Protein AF-A0A7S3JLF9-F1 (afdb_monomer_lite)

pLDDT: mean 87.19, std 8.05, range [52.06, 96.19]

Organism: NCBI:txid151035

Secondary structure (DSSP, 8-state):
-HHHHHHHHHHHHHHHHHHHH---GGGHHHHHHHHHHHHHHHHHHT-HHHHHHHHHHHHHHHHHHT-HHHHHHHHHHHHHHHHHTT-HHHHHHHHHH-PPPSSS-HHHHHHHHHHHHHHHHHTT-HHHHHHHHHHHHHHS-SSS-HHHHHHHHHHHHHHHHHTTPPPPGGGG----

Structure (mmCIF, N/CA/C/O backbone):
data_AF-A0A7S3JLF9-F1
#
_entry.id   AF-A0A7S3JLF9-F1
#
loop_
_atom_site.group_PDB
_atom_site.id
_atom_site.type_symbol
_atom_site.label_atom_id
_atom_site.label_alt_id
_atom_site.label_comp_id
_atom_site.label_asym_id
_atom_site.label_entity_id
_atom_site.label_seq_id
_atom_site.pdbx_PDB_ins_code
_atom_site.Cartn_x
_atom_site.Cartn_y
_atom_site.Cartn_z
_atom_site.occupancy
_atom_site.B_iso_or_equiv
_atom_site.auth_seq_id
_atom_site.auth_comp_id
_atom_site.auth_asym_id
_atom_site.auth_atom_id
_atom_site.pdbx_PDB_model_num
ATOM 1 N N . MET A 1 1 ? 8.249 -27.223 -6.920 1.00 60.09 1 MET A N 1
ATOM 2 C CA . MET A 1 1 ? 7.779 -25.819 -6.798 1.00 60.09 1 MET A CA 1
ATOM 3 C C . MET A 1 1 ? 8.934 -24.808 -6.859 1.00 60.09 1 MET A C 1
ATOM 5 O O . MET A 1 1 ? 8.833 -23.873 -7.638 1.00 60.09 1 MET A O 1
ATOM 9 N N . LYS A 1 2 ? 10.059 -25.028 -6.151 1.00 64.56 2 LYS A N 1
ATOM 10 C CA . LYS A 1 2 ? 11.248 -24.143 -6.171 1.00 64.56 2 LYS A CA 1
ATOM 11 C C . LYS A 1 2 ? 11.841 -23.870 -7.572 1.00 64.56 2 LYS A C 1
ATOM 13 O O . LYS A 1 2 ? 12.122 -22.719 -7.876 1.00 64.56 2 LYS A O 1
ATOM 18 N N . ASN A 1 3 ? 11.921 -24.872 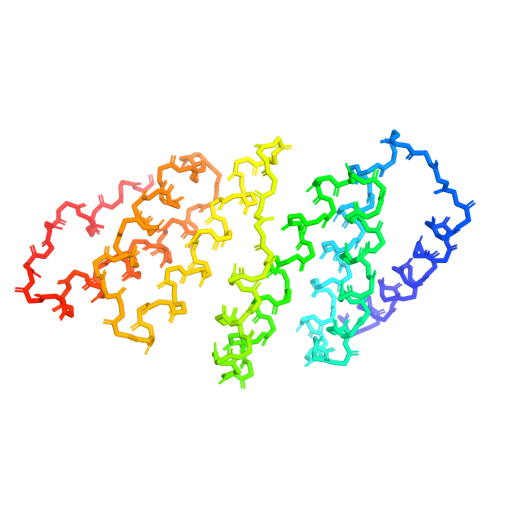-8.460 1.00 72.75 3 ASN A N 1
ATOM 19 C CA . ASN A 1 3 ? 12.428 -24.670 -9.834 1.00 72.75 3 ASN A CA 1
ATOM 20 C C . ASN A 1 3 ? 11.580 -23.702 -10.673 1.00 72.75 3 ASN A C 1
ATOM 22 O O . ASN A 1 3 ? 12.133 -22.901 -11.415 1.00 72.75 3 ASN A O 1
ATOM 26 N N . LYS A 1 4 ? 10.248 -23.719 -10.514 1.00 78.50 4 LYS A N 1
ATOM 27 C CA . LYS A 1 4 ? 9.355 -22.790 -11.229 1.00 78.50 4 LYS A CA 1
ATOM 28 C C . LYS A 1 4 ? 9.535 -21.346 -10.750 1.00 78.50 4 LYS A C 1
ATOM 30 O O . LYS A 1 4 ? 9.458 -20.430 -11.553 1.00 78.50 4 LYS A O 1
ATOM 35 N N . ILE A 1 5 ? 9.811 -21.151 -9.458 1.00 77.81 5 ILE A N 1
ATOM 36 C CA . ILE A 1 5 ? 10.070 -19.823 -8.880 1.00 77.81 5 ILE A CA 1
ATOM 37 C C . ILE A 1 5 ? 11.423 -19.283 -9.362 1.00 77.81 5 ILE A C 1
ATOM 39 O O . ILE A 1 5 ? 11.527 -18.102 -9.670 1.00 77.81 5 ILE A O 1
ATOM 43 N N . LYS A 1 6 ? 12.439 -20.147 -9.491 1.00 80.19 6 LYS A N 1
ATOM 44 C CA . LYS A 1 6 ? 13.744 -19.758 -10.040 1.00 80.19 6 LYS A CA 1
ATOM 45 C C . LYS A 1 6 ? 13.644 -19.316 -11.506 1.00 80.19 6 LYS A C 1
ATOM 47 O O . LYS A 1 6 ? 14.118 -18.238 -11.832 1.00 80.19 6 LYS A O 1
ATOM 52 N N . MET A 1 7 ? 12.944 -20.084 -12.344 1.00 79.31 7 MET A N 1
ATOM 53 C CA . MET A 1 7 ? 12.670 -19.695 -13.737 1.00 79.31 7 MET A CA 1
ATOM 54 C C . MET A 1 7 ? 11.876 -18.384 -13.827 1.00 79.31 7 MET A C 1
ATOM 56 O O . MET A 1 7 ? 12.154 -17.546 -14.676 1.00 79.31 7 MET A O 1
ATOM 60 N N . ALA A 1 8 ? 10.904 -18.180 -12.932 1.00 80.94 8 ALA A N 1
ATOM 61 C CA . ALA A 1 8 ? 10.140 -16.937 -12.886 1.00 80.94 8 ALA A CA 1
ATOM 62 C C . ALA A 1 8 ? 11.016 -15.731 -12.502 1.00 80.94 8 ALA A C 1
ATOM 64 O O . ALA A 1 8 ? 10.819 -14.646 -13.042 1.00 80.94 8 ALA A O 1
ATOM 65 N N . LYS A 1 9 ? 11.996 -15.922 -11.608 1.00 82.19 9 LYS A N 1
ATOM 66 C CA . LYS A 1 9 ? 12.983 -14.892 -11.265 1.00 82.19 9 LYS A CA 1
ATOM 67 C C . LYS A 1 9 ? 13.834 -14.519 -12.482 1.00 82.19 9 LYS A C 1
ATOM 69 O O . LYS A 1 9 ? 13.905 -13.349 -12.824 1.00 82.19 9 LYS A O 1
ATOM 74 N N . GLU A 1 10 ? 14.396 -15.513 -13.168 1.00 82.75 10 GLU A N 1
ATOM 75 C CA . GLU A 1 10 ? 15.206 -15.303 -14.379 1.00 82.75 10 GLU A CA 1
ATOM 76 C C . GLU A 1 10 ? 14.416 -14.564 -15.472 1.00 82.75 10 GLU A C 1
ATOM 78 O O . GLU A 1 10 ? 14.935 -13.647 -16.105 1.00 82.75 10 GLU A O 1
ATOM 83 N N . PHE A 1 11 ? 13.134 -14.902 -15.650 1.00 83.44 11 PHE A N 1
ATOM 84 C CA . PHE A 1 11 ? 12.254 -14.207 -16.590 1.00 83.44 11 PHE A CA 1
ATOM 85 C C . PHE A 1 11 ? 12.009 -12.745 -16.206 1.00 83.44 11 PHE A C 1
ATOM 87 O O . PHE A 1 11 ? 12.011 -11.877 -17.072 1.00 83.44 11 PHE A O 1
ATOM 94 N N . VAL A 1 12 ? 11.791 -12.461 -14.922 1.00 82.12 12 VAL A N 1
ATOM 95 C CA . VAL A 1 12 ? 11.576 -11.092 -14.444 1.00 82.12 12 VAL A CA 1
ATOM 96 C C . VAL A 1 12 ? 12.843 -10.248 -14.556 1.00 82.12 12 VAL A C 1
ATOM 98 O O . VAL A 1 12 ? 12.760 -9.089 -14.962 1.00 82.12 12 VAL A O 1
ATOM 101 N N . ASP A 1 13 ? 14.002 -10.823 -14.241 1.00 80.81 13 ASP A N 1
ATOM 102 C CA . ASP A 1 13 ? 15.292 -10.147 -14.376 1.00 80.81 13 ASP A CA 1
ATOM 103 C C . ASP A 1 13 ? 15.572 -9.809 -15.852 1.00 80.81 13 ASP A C 1
ATOM 105 O O . ASP A 1 13 ? 15.991 -8.695 -16.166 1.00 80.81 13 ASP A O 1
ATOM 109 N N . PHE A 1 14 ? 15.245 -10.728 -16.771 1.00 83.31 14 PHE A N 1
ATOM 110 C CA . PHE A 1 14 ? 15.282 -10.471 -18.213 1.00 83.31 14 PHE A CA 1
ATOM 111 C C . PHE A 1 14 ? 14.265 -9.410 -18.647 1.00 83.31 14 PHE A C 1
ATOM 113 O O . PHE A 1 14 ? 14.599 -8.491 -19.385 1.00 83.31 14 PHE A O 1
ATOM 120 N N . ALA A 1 15 ? 13.017 -9.501 -18.183 1.00 81.31 15 ALA A N 1
ATOM 121 C CA . ALA A 1 15 ? 11.991 -8.529 -18.533 1.00 81.31 15 ALA A CA 1
ATOM 122 C C . ALA A 1 15 ? 12.422 -7.119 -18.118 1.00 81.31 15 ALA A C 1
ATOM 124 O O . ALA A 1 15 ? 12.244 -6.183 -18.886 1.00 81.31 15 ALA A O 1
ATOM 125 N N . ARG A 1 16 ? 13.058 -6.972 -16.952 1.00 77.00 16 ARG A N 1
ATOM 126 C CA . ARG A 1 16 ? 13.577 -5.692 -16.476 1.00 77.00 16 ARG A CA 1
ATOM 127 C C . ARG A 1 16 ? 14.683 -5.120 -17.361 1.00 77.00 16 ARG A C 1
ATOM 129 O O . ARG A 1 16 ? 14.620 -3.937 -17.670 1.00 77.00 16 ARG A O 1
ATOM 136 N N . SER A 1 17 ? 15.655 -5.926 -17.791 1.00 79.75 17 SER A N 1
ATOM 137 C CA . SER A 1 17 ? 16.713 -5.414 -18.674 1.00 79.75 17 SER A CA 1
ATOM 138 C C . SER A 1 17 ? 16.157 -4.921 -20.012 1.00 79.75 17 SER A C 1
ATOM 140 O O . SER A 1 17 ? 16.695 -3.983 -20.591 1.00 79.75 17 SER A O 1
ATOM 142 N N . VAL A 1 18 ? 15.045 -5.497 -20.476 1.00 78.19 18 VAL A N 1
ATOM 143 C CA . VAL A 1 18 ? 14.318 -5.023 -21.660 1.00 78.19 18 VAL A CA 1
ATOM 144 C C . VAL A 1 18 ? 13.577 -3.706 -21.390 1.00 78.19 18 VAL A C 1
ATOM 146 O O . VAL A 1 18 ? 13.549 -2.848 -22.267 1.00 78.19 18 VAL A O 1
ATOM 149 N N . ILE A 1 19 ? 13.022 -3.504 -20.186 1.00 75.88 19 ILE A N 1
ATOM 150 C CA . ILE A 1 19 ? 12.395 -2.224 -19.789 1.00 75.88 19 ILE A CA 1
ATOM 151 C C . ILE A 1 19 ? 13.405 -1.078 -19.853 1.00 75.88 19 ILE A C 1
ATOM 153 O O . ILE A 1 19 ? 13.067 0.000 -20.327 1.00 75.88 19 ILE A O 1
ATOM 157 N N . ASP A 1 20 ? 14.636 -1.305 -19.395 1.00 70.06 20 ASP A N 1
ATOM 158 C CA . ASP A 1 20 ? 15.667 -0.260 -19.378 1.00 70.06 20 ASP A CA 1
ATOM 159 C C . ASP A 1 20 ? 16.084 0.176 -20.801 1.00 70.06 20 ASP A C 1
ATOM 161 O O . ASP A 1 20 ? 16.609 1.275 -20.985 1.00 70.06 20 ASP A O 1
ATOM 165 N N . LEU A 1 21 ? 15.822 -0.661 -21.813 1.00 74.50 21 LEU A N 1
ATOM 166 C CA . LEU A 1 21 ? 16.126 -0.390 -23.221 1.00 74.50 21 LEU A CA 1
ATOM 167 C C . LEU A 1 21 ? 14.991 0.335 -23.964 1.00 74.50 21 LEU A C 1
ATOM 169 O O . LEU A 1 21 ? 15.268 1.086 -24.897 1.00 74.50 21 LEU A O 1
ATOM 173 N N . GLU A 1 22 ? 13.732 0.139 -23.565 1.00 71.94 22 GLU A N 1
ATOM 174 C CA . GLU A 1 22 ? 12.549 0.651 -24.270 1.00 71.94 22 GLU A CA 1
ATOM 175 C C . GLU A 1 22 ? 11.767 1.664 -23.423 1.00 71.94 22 GLU A C 1
ATOM 177 O O . GLU A 1 22 ? 11.184 1.334 -22.393 1.00 71.94 22 GLU A O 1
ATOM 182 N N . ASN A 1 23 ? 11.690 2.913 -23.892 1.00 65.38 23 ASN A N 1
ATOM 183 C CA . ASN A 1 23 ? 11.073 4.030 -23.166 1.00 65.38 23 ASN A CA 1
ATOM 184 C C . ASN A 1 23 ? 9.805 4.551 -23.860 1.00 65.38 23 ASN A C 1
ATOM 186 O O . ASN A 1 23 ? 9.722 5.719 -24.241 1.00 65.38 23 ASN A O 1
ATOM 190 N N . SER A 1 24 ? 8.795 3.691 -24.014 1.00 73.06 24 SER A N 1
ATOM 191 C CA . SER A 1 24 ? 7.479 4.099 -24.524 1.00 73.06 24 SER A CA 1
ATOM 192 C C . SER A 1 24 ? 6.420 4.147 -23.420 1.00 73.06 24 SER A C 1
ATOM 194 O O . SER A 1 24 ? 6.211 3.160 -22.718 1.00 73.06 24 SER A O 1
ATOM 196 N N . ARG A 1 25 ? 5.657 5.251 -23.349 1.00 73.31 25 ARG A N 1
ATOM 197 C CA . ARG A 1 25 ? 4.501 5.419 -22.435 1.00 73.31 25 ARG A CA 1
ATOM 198 C C . ARG A 1 25 ? 3.397 4.379 -22.645 1.00 73.31 25 ARG A C 1
ATOM 200 O O . ARG A 1 25 ? 2.613 4.091 -21.748 1.00 73.31 25 ARG A O 1
ATOM 207 N N . THR A 1 26 ? 3.323 3.770 -23.830 1.00 78.50 26 THR A N 1
ATOM 208 C CA . THR A 1 26 ? 2.369 2.678 -24.089 1.00 78.50 26 THR A CA 1
ATOM 209 C C . THR A 1 26 ? 2.658 1.440 -23.236 1.00 78.50 26 THR A C 1
ATOM 211 O O . THR A 1 26 ? 1.781 0.592 -23.072 1.00 78.50 26 THR A O 1
ATOM 214 N N . LEU A 1 27 ? 3.875 1.328 -22.693 1.00 81.94 27 LEU A N 1
ATOM 215 C CA . LEU A 1 27 ? 4.328 0.194 -21.897 1.00 81.94 27 LEU A CA 1
ATOM 216 C C . LEU A 1 27 ? 4.197 0.407 -20.383 1.00 81.94 27 LEU A C 1
ATOM 218 O O . LEU A 1 27 ? 4.422 -0.542 -19.639 1.00 81.94 27 LEU A O 1
ATOM 222 N N . ASP A 1 28 ? 3.742 1.571 -19.910 1.00 81.69 28 ASP A N 1
ATOM 223 C CA . ASP A 1 28 ? 3.636 1.896 -18.475 1.00 81.69 28 ASP A CA 1
ATOM 224 C C . ASP A 1 28 ? 2.807 0.860 -17.688 1.00 81.69 28 ASP A C 1
ATOM 226 O O . ASP A 1 28 ? 3.197 0.378 -16.622 1.00 81.69 28 ASP A O 1
ATOM 230 N N . HIS A 1 29 ? 1.698 0.392 -18.267 1.00 85.19 29 HIS A N 1
ATOM 231 C CA . HIS A 1 29 ? 0.877 -0.666 -17.666 1.00 85.19 29 HIS A CA 1
ATOM 232 C C . HIS A 1 29 ? 1.592 -2.026 -17.619 1.00 85.19 29 HIS A C 1
ATOM 234 O O . HIS A 1 29 ? 1.391 -2.807 -16.682 1.00 85.19 29 HIS A O 1
ATOM 240 N N . PHE A 1 30 ? 2.423 -2.323 -18.621 1.00 86.38 30 PHE A N 1
ATOM 241 C CA . PHE A 1 30 ? 3.235 -3.537 -18.648 1.00 86.38 30 PHE A CA 1
ATOM 242 C C . PHE A 1 30 ? 4.363 -3.457 -17.621 1.00 86.38 30 PHE A C 1
ATOM 244 O O . PHE A 1 30 ? 4.580 -4.424 -16.892 1.00 86.38 30 PHE A O 1
ATOM 251 N N . PHE A 1 31 ? 5.011 -2.299 -17.488 1.00 85.38 31 PHE A N 1
ATOM 252 C CA . PHE A 1 31 ? 6.034 -2.049 -16.477 1.00 85.38 31 PHE A CA 1
ATOM 253 C C . PHE A 1 31 ? 5.478 -2.238 -15.068 1.00 85.38 31 PHE A C 1
ATOM 255 O O . PHE A 1 31 ? 6.032 -3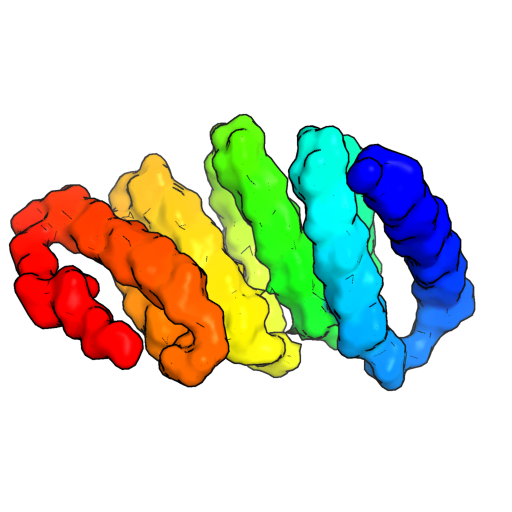.024 -14.295 1.00 85.38 31 PHE A O 1
ATOM 262 N N . ALA A 1 32 ? 4.320 -1.647 -14.766 1.00 88.38 32 ALA A N 1
ATOM 263 C CA . ALA A 1 32 ? 3.639 -1.845 -13.491 1.00 88.38 32 ALA A CA 1
ATOM 264 C C . ALA A 1 32 ? 3.372 -3.335 -13.200 1.00 88.38 32 ALA A C 1
ATOM 266 O O . ALA A 1 32 ? 3.589 -3.812 -12.084 1.00 88.38 32 ALA A O 1
ATOM 267 N N . LYS A 1 33 ? 2.949 -4.113 -14.208 1.00 89.62 33 LYS A N 1
ATOM 268 C CA . LYS A 1 33 ? 2.739 -5.563 -14.062 1.00 89.62 33 LYS A CA 1
ATOM 269 C C . LYS A 1 33 ? 4.034 -6.335 -13.843 1.00 89.62 33 LYS A C 1
ATOM 271 O O . LYS A 1 33 ? 4.038 -7.245 -13.016 1.00 89.62 33 LYS A O 1
ATOM 276 N N . ILE A 1 34 ? 5.109 -5.990 -14.543 1.00 89.00 34 ILE A N 1
ATOM 277 C CA . ILE A 1 34 ? 6.412 -6.633 -14.359 1.00 89.00 34 ILE A CA 1
ATOM 278 C C . ILE A 1 34 ? 6.884 -6.402 -12.925 1.00 89.00 34 ILE A C 1
ATOM 280 O O . ILE A 1 34 ? 7.106 -7.382 -12.221 1.00 89.00 34 ILE A O 1
ATOM 284 N N . TYR A 1 35 ? 6.890 -5.155 -12.441 1.00 89.56 35 TYR A N 1
ATOM 285 C CA . TYR A 1 35 ? 7.256 -4.839 -11.055 1.00 89.56 35 TYR A CA 1
ATOM 286 C C . TYR A 1 35 ? 6.359 -5.523 -10.017 1.00 89.56 35 TYR A C 1
ATOM 288 O O . TYR A 1 35 ? 6.853 -5.969 -8.979 1.00 89.56 35 TYR A O 1
ATOM 296 N N . TYR A 1 36 ? 5.062 -5.673 -10.303 1.00 90.62 36 TYR A N 1
ATOM 297 C CA . TYR A 1 36 ? 4.158 -6.460 -9.464 1.00 90.62 36 TYR A CA 1
ATOM 298 C C . TYR A 1 36 ? 4.608 -7.923 -9.350 1.00 90.62 36 TYR A C 1
ATOM 300 O O . TYR A 1 36 ? 4.726 -8.463 -8.247 1.00 90.62 36 TYR A O 1
ATOM 308 N N . TYR A 1 37 ? 4.893 -8.574 -10.480 1.00 90.00 37 TYR A N 1
ATOM 309 C CA . TYR A 1 37 ? 5.352 -9.960 -10.471 1.00 90.00 37 TYR A CA 1
ATOM 310 C C . TYR A 1 37 ? 6.743 -10.106 -9.852 1.00 90.00 37 TYR A C 1
ATOM 312 O O . TYR A 1 37 ? 6.956 -11.070 -9.115 1.00 90.00 37 TYR A O 1
ATOM 320 N N . SER A 1 38 ? 7.642 -9.136 -10.051 1.00 88.00 38 SER A N 1
ATOM 321 C CA . SER A 1 38 ? 8.922 -9.072 -9.342 1.00 88.00 38 SER A CA 1
ATOM 322 C C . SER A 1 38 ? 8.689 -9.111 -7.839 1.00 88.00 38 SER A C 1
ATOM 324 O O . SER A 1 38 ? 9.145 -10.035 -7.166 1.00 88.00 38 SER A O 1
ATOM 326 N N . GLY A 1 39 ? 7.901 -8.170 -7.313 1.00 87.69 39 GLY A N 1
ATOM 327 C CA . GLY A 1 39 ? 7.618 -8.081 -5.883 1.00 87.69 39 GLY A CA 1
ATOM 328 C C . GLY A 1 39 ? 7.005 -9.360 -5.326 1.00 87.69 39 GLY A C 1
ATOM 329 O O . GLY A 1 39 ? 7.434 -9.846 -4.283 1.00 87.69 39 GLY A O 1
ATOM 330 N N . PHE A 1 40 ? 6.066 -9.965 -6.054 1.00 87.69 40 PHE A N 1
ATOM 331 C CA . PHE A 1 40 ? 5.453 -11.232 -5.660 1.00 87.69 40 PHE A CA 1
ATOM 332 C C . PHE A 1 40 ? 6.458 -12.396 -5.584 1.00 87.69 40 PHE A C 1
ATOM 334 O O . PHE A 1 40 ? 6.430 -13.181 -4.632 1.00 87.69 40 PHE A O 1
ATOM 341 N N . ILE A 1 41 ? 7.360 -12.521 -6.562 1.00 88.06 41 ILE A N 1
ATOM 342 C CA . ILE A 1 41 ? 8.376 -13.583 -6.586 1.00 88.06 41 ILE A CA 1
ATOM 343 C C . ILE A 1 41 ? 9.377 -13.386 -5.447 1.00 88.06 41 ILE A C 1
ATOM 345 O O . ILE A 1 41 ? 9.639 -14.334 -4.702 1.00 88.06 41 ILE A O 1
ATOM 349 N N . TYR A 1 42 ? 9.895 -12.168 -5.270 1.00 86.00 42 TYR A N 1
ATOM 350 C CA . TYR A 1 42 ? 10.824 -11.851 -4.182 1.00 86.00 42 TYR A CA 1
ATOM 351 C C . TYR A 1 42 ? 10.177 -12.029 -2.804 1.00 86.00 42 TYR A C 1
ATOM 353 O O . TYR A 1 42 ? 10.809 -12.561 -1.890 1.00 86.00 42 TYR A O 1
ATOM 361 N N . GLU A 1 43 ? 8.892 -11.699 -2.659 1.00 87.06 43 GLU A N 1
ATOM 362 C CA . GLU A 1 43 ? 8.135 -11.965 -1.436 1.00 87.06 43 GLU A CA 1
ATOM 363 C C . GLU A 1 43 ? 8.017 -13.469 -1.157 1.00 87.06 43 GLU A C 1
ATOM 365 O O . GLU A 1 43 ? 8.205 -13.901 -0.017 1.00 87.06 43 GLU A O 1
ATOM 370 N N . ARG A 1 44 ? 7.766 -14.283 -2.191 1.00 86.69 44 ARG A N 1
ATOM 371 C CA . ARG A 1 44 ? 7.672 -15.744 -2.063 1.00 86.69 44 ARG A CA 1
ATOM 372 C C . ARG A 1 44 ? 9.015 -16.403 -1.749 1.00 86.69 44 ARG A C 1
ATOM 374 O O . ARG A 1 44 ? 9.029 -17.454 -1.110 1.00 86.69 44 ARG A O 1
ATOM 381 N N . LEU A 1 45 ? 10.115 -15.805 -2.202 1.00 85.56 45 LEU A N 1
ATOM 382 C CA . LEU A 1 45 ? 11.479 -16.229 -1.884 1.00 85.56 45 LEU A CA 1
ATOM 383 C C . LEU A 1 45 ? 11.923 -15.795 -0.481 1.00 85.56 45 LEU A C 1
ATOM 385 O O . LEU A 1 45 ? 12.846 -16.394 0.057 1.00 85.56 45 LEU A O 1
ATOM 389 N N . GLY A 1 46 ? 11.249 -14.810 0.120 1.00 82.56 46 GLY A N 1
ATOM 390 C CA . GLY A 1 46 ? 11.603 -14.253 1.426 1.00 82.56 46 GLY A CA 1
ATOM 391 C C . GLY A 1 46 ? 12.594 -13.087 1.365 1.00 82.56 46 GLY A C 1
ATOM 392 O O . GLY A 1 46 ? 12.811 -12.451 2.389 1.00 82.56 46 GLY A O 1
ATOM 393 N N . ASN A 1 47 ? 13.099 -12.740 0.180 1.00 82.50 47 ASN A N 1
ATOM 394 C CA . ASN A 1 47 ? 14.172 -11.763 -0.035 1.00 82.50 47 ASN A CA 1
ATOM 395 C C . ASN A 1 47 ? 13.645 -10.403 -0.527 1.00 82.50 47 ASN A C 1
ATOM 397 O O . ASN A 1 47 ? 14.268 -9.752 -1.361 1.00 82.50 47 ASN A O 1
ATOM 401 N N . LEU A 1 48 ? 12.468 -9.976 -0.063 1.00 80.38 48 LEU A N 1
ATOM 402 C CA . LEU A 1 48 ? 11.871 -8.711 -0.514 1.00 80.38 48 LEU A CA 1
ATOM 403 C C . LEU A 1 48 ? 12.777 -7.508 -0.193 1.00 80.38 48 LEU A C 1
ATOM 405 O O . LEU A 1 48 ? 12.940 -6.621 -1.024 1.00 80.38 48 LEU A O 1
ATOM 409 N N . ASN A 1 49 ? 13.438 -7.550 0.962 1.00 80.62 49 ASN A N 1
ATOM 410 C CA . ASN A 1 49 ? 14.242 -6.458 1.507 1.00 80.62 49 ASN A CA 1
ATOM 411 C C . ASN A 1 49 ? 15.487 -6.178 0.662 1.00 80.62 49 ASN A C 1
ATOM 413 O O . ASN A 1 49 ? 15.875 -5.026 0.493 1.00 80.62 49 ASN A O 1
ATOM 417 N N . GLU A 1 50 ? 16.086 -7.227 0.090 1.00 82.81 50 GLU A N 1
ATOM 418 C CA . GLU A 1 50 ? 17.221 -7.108 -0.835 1.00 82.81 50 GLU A CA 1
ATOM 419 C C . GLU A 1 50 ? 16.826 -6.354 -2.110 1.00 82.81 50 GLU A C 1
ATOM 421 O O . GLU A 1 50 ? 17.655 -5.700 -2.737 1.00 82.81 50 GLU A O 1
ATOM 426 N N . PHE A 1 51 ? 15.549 -6.428 -2.493 1.00 83.19 51 PHE A N 1
ATOM 427 C CA . PHE A 1 51 ? 15.032 -5.818 -3.711 1.00 83.19 51 PHE A CA 1
ATOM 428 C C . PHE A 1 51 ? 14.421 -4.424 -3.481 1.00 83.19 51 PHE A C 1
ATOM 430 O O . PHE A 1 51 ? 14.219 -3.675 -4.438 1.00 83.19 51 PHE A O 1
ATOM 437 N N . THR A 1 52 ? 14.193 -4.021 -2.228 1.00 85.31 52 THR A N 1
ATOM 438 C CA . THR A 1 52 ? 13.668 -2.694 -1.864 1.00 85.31 52 THR A CA 1
ATOM 439 C C . THR A 1 52 ? 14.481 -1.519 -2.430 1.00 85.31 52 THR A C 1
ATOM 441 O O . THR A 1 52 ? 13.857 -0.604 -2.969 1.00 85.31 52 THR A O 1
ATOM 444 N N . PRO A 1 53 ? 15.833 -1.513 -2.416 1.00 89.75 53 PRO A N 1
ATOM 445 C CA . PRO A 1 53 ? 16.613 -0.452 -3.065 1.00 89.75 53 PRO A CA 1
ATOM 446 C C . PRO A 1 53 ? 16.300 -0.334 -4.559 1.00 89.75 53 PRO A C 1
ATOM 448 O O . PRO A 1 53 ? 16.117 0.754 -5.092 1.00 89.75 53 PRO A O 1
ATOM 451 N N . SER A 1 54 ? 16.130 -1.481 -5.212 1.00 88.00 54 SER A N 1
ATOM 452 C CA . SER A 1 54 ? 15.786 -1.555 -6.625 1.00 88.00 54 SER A CA 1
ATOM 453 C C . SER A 1 54 ? 14.399 -0.995 -6.932 1.00 88.00 54 SER A C 1
ATOM 455 O O . SER A 1 54 ? 14.204 -0.363 -7.969 1.00 88.00 54 SER A O 1
ATOM 457 N N . PHE A 1 55 ? 13.441 -1.202 -6.026 1.00 89.88 55 PHE A N 1
ATOM 458 C CA . PHE A 1 55 ? 12.131 -0.567 -6.096 1.00 89.88 55 PHE A CA 1
ATOM 459 C C . PHE A 1 55 ? 12.214 0.949 -5.887 1.00 89.88 55 PHE A C 1
ATOM 461 O O . PHE A 1 55 ? 11.549 1.686 -6.603 1.00 89.88 55 PHE A O 1
ATOM 468 N N . LEU A 1 56 ? 13.046 1.441 -4.967 1.00 91.12 56 LEU A N 1
ATOM 469 C CA . LEU A 1 56 ? 13.224 2.885 -4.770 1.00 91.12 56 LEU A CA 1
ATOM 470 C C . LEU A 1 56 ? 13.802 3.568 -6.016 1.00 91.12 56 LEU A C 1
ATOM 472 O O . LEU A 1 56 ? 13.333 4.639 -6.403 1.00 91.12 56 LEU A O 1
ATOM 476 N N . ASP A 1 57 ? 14.770 2.938 -6.679 1.00 90.12 57 ASP A N 1
ATOM 477 C CA . ASP A 1 57 ? 15.328 3.459 -7.930 1.00 90.12 57 ASP A CA 1
ATOM 478 C C . ASP A 1 57 ? 14.300 3.422 -9.067 1.00 90.12 57 ASP A C 1
ATOM 480 O O . ASP A 1 57 ? 14.146 4.404 -9.796 1.00 90.12 57 ASP A O 1
ATOM 484 N N . ALA A 1 58 ? 13.518 2.341 -9.161 1.00 88.19 58 ALA A N 1
ATOM 485 C CA . ALA A 1 58 ? 12.406 2.247 -10.103 1.00 88.19 58 ALA A CA 1
ATOM 486 C C . ALA A 1 58 ? 11.334 3.321 -9.850 1.00 88.19 58 ALA A C 1
ATOM 488 O O . ALA A 1 58 ? 10.812 3.899 -10.801 1.00 88.19 58 ALA A O 1
ATOM 489 N N . TYR A 1 59 ? 11.031 3.627 -8.585 1.00 90.75 59 TYR A N 1
ATOM 490 C CA . TYR A 1 59 ? 10.092 4.684 -8.215 1.00 90.75 59 TYR A CA 1
ATOM 491 C C . TYR A 1 59 ? 10.595 6.056 -8.670 1.00 90.75 59 TYR A C 1
ATOM 493 O O . TYR A 1 59 ? 9.870 6.778 -9.347 1.00 90.75 59 TYR A O 1
ATOM 501 N N . ARG A 1 60 ? 11.862 6.391 -8.389 1.00 90.31 60 ARG A N 1
ATOM 502 C CA . ARG A 1 60 ? 12.483 7.652 -8.837 1.00 90.31 60 ARG A CA 1
ATOM 503 C C . ARG A 1 60 ? 12.464 7.790 -10.358 1.00 90.31 60 ARG A C 1
ATOM 505 O O . ARG A 1 60 ? 12.108 8.849 -10.873 1.00 90.31 60 ARG A O 1
ATOM 512 N N . ALA A 1 61 ? 12.806 6.718 -11.074 1.00 88.31 61 ALA A N 1
ATOM 513 C CA . ALA A 1 61 ? 12.740 6.688 -12.530 1.00 88.31 61 ALA A CA 1
ATOM 514 C C . ALA A 1 61 ? 11.298 6.890 -13.029 1.00 88.31 61 ALA A C 1
ATOM 516 O O . ALA A 1 61 ? 11.060 7.695 -13.927 1.00 88.31 61 ALA A O 1
ATOM 517 N N . ALA A 1 62 ? 10.318 6.228 -12.410 1.00 87.62 62 ALA A N 1
ATOM 518 C CA . ALA A 1 62 ? 8.910 6.372 -12.762 1.00 87.62 62 ALA A CA 1
ATOM 519 C C . ALA A 1 62 ? 8.364 7.781 -12.464 1.00 87.62 62 ALA A C 1
ATOM 521 O O . ALA A 1 62 ? 7.577 8.291 -13.262 1.00 87.62 62 ALA A O 1
ATOM 522 N N . CYS A 1 63 ? 8.809 8.441 -11.387 1.00 88.69 63 CYS A N 1
ATOM 523 C CA . CYS A 1 63 ? 8.516 9.854 -11.117 1.00 88.69 63 CYS A CA 1
ATOM 524 C C . CYS A 1 63 ? 9.063 10.758 -12.220 1.00 88.69 63 CYS A C 1
ATOM 526 O O . CYS A 1 63 ? 8.337 11.604 -12.728 1.00 88.69 63 CYS A O 1
ATOM 528 N N . HIS A 1 64 ? 10.306 10.539 -12.658 1.00 87.12 64 HIS A N 1
ATOM 529 C CA . HIS A 1 64 ? 10.892 11.323 -13.746 1.00 87.12 64 HIS A CA 1
ATOM 530 C C . HIS A 1 64 ? 10.129 11.156 -15.073 1.00 87.12 64 HIS A C 1
ATOM 532 O O . HIS A 1 64 ? 9.968 12.113 -15.828 1.00 87.12 64 HIS A O 1
ATOM 538 N N . ARG A 1 65 ? 9.616 9.951 -15.349 1.00 83.88 65 ARG A N 1
ATOM 539 C CA . ARG A 1 65 ? 8.832 9.651 -16.561 1.00 83.88 65 ARG A CA 1
ATOM 540 C C . ARG A 1 65 ? 7.356 10.054 -16.473 1.00 83.88 65 ARG A C 1
ATOM 542 O O . ARG A 1 65 ? 6.678 10.025 -17.500 1.00 83.88 65 ARG A O 1
ATOM 549 N N . ASN A 1 66 ? 6.869 10.423 -15.286 1.00 84.31 66 ASN A N 1
ATOM 550 C CA . ASN A 1 66 ? 5.445 10.574 -14.964 1.00 84.31 66 ASN A CA 1
ATOM 551 C C . ASN A 1 66 ? 4.619 9.288 -15.197 1.00 84.31 66 ASN A C 1
ATOM 553 O O . ASN A 1 66 ? 3.469 9.348 -15.621 1.00 84.31 66 ASN A O 1
ATOM 557 N N . ASP A 1 67 ? 5.204 8.116 -14.930 1.00 87.00 67 ASP A N 1
ATOM 558 C CA . ASP A 1 67 ? 4.501 6.827 -14.991 1.00 87.00 67 ASP A CA 1
ATOM 559 C C . ASP A 1 67 ? 3.771 6.552 -13.667 1.00 87.00 67 ASP A C 1
ATOM 561 O O . ASP A 1 67 ? 4.325 5.985 -12.719 1.00 87.00 67 ASP A O 1
ATOM 565 N N . GLU A 1 68 ? 2.510 6.968 -13.607 1.00 89.94 68 GLU A N 1
ATOM 566 C CA . GLU A 1 68 ? 1.681 6.888 -12.403 1.00 89.94 68 GLU A CA 1
ATOM 567 C C . GLU A 1 68 ? 1.355 5.443 -11.981 1.00 89.94 68 GLU A C 1
ATOM 569 O O . GLU A 1 68 ? 1.261 5.140 -10.787 1.00 89.94 68 GLU A O 1
ATOM 574 N N . GLN A 1 69 ? 1.219 4.516 -12.938 1.00 88.94 69 GLN A N 1
ATOM 575 C CA . GLN A 1 69 ? 0.859 3.122 -12.640 1.00 88.94 69 GLN A CA 1
ATOM 576 C C . GLN A 1 69 ? 2.021 2.368 -11.997 1.00 88.94 69 GLN A C 1
ATOM 578 O O . GLN A 1 69 ? 1.826 1.603 -11.038 1.00 88.94 69 GLN A O 1
ATOM 583 N N . THR A 1 70 ? 3.236 2.582 -12.507 1.00 89.81 70 THR A N 1
ATOM 584 C CA . THR A 1 70 ? 4.443 1.995 -11.926 1.00 89.81 70 THR A CA 1
ATOM 585 C C . THR A 1 70 ? 4.733 2.614 -10.565 1.00 89.81 70 THR A C 1
ATOM 587 O O . THR A 1 70 ? 4.956 1.859 -9.619 1.00 89.81 70 THR A O 1
ATOM 590 N N . GLN A 1 71 ? 4.626 3.943 -10.421 1.00 91.69 71 GLN A N 1
ATOM 591 C CA . GLN A 1 71 ? 4.778 4.627 -9.127 1.00 91.69 71 GLN A CA 1
ATOM 592 C C . GLN A 1 71 ? 3.876 4.004 -8.054 1.00 91.69 71 GLN A C 1
ATOM 594 O O . GLN A 1 71 ? 4.364 3.547 -7.019 1.00 91.69 71 GLN A O 1
ATOM 599 N N . ALA A 1 72 ? 2.576 3.888 -8.340 1.00 92.38 72 ALA A N 1
ATOM 600 C CA . ALA A 1 72 ? 1.599 3.339 -7.405 1.00 92.38 72 ALA A CA 1
ATOM 601 C C . ALA A 1 72 ? 1.817 1.858 -7.070 1.00 92.38 72 ALA A C 1
ATOM 603 O O . ALA A 1 72 ? 1.525 1.400 -5.964 1.00 92.38 72 ALA A O 1
ATOM 604 N N . THR A 1 73 ? 2.308 1.073 -8.026 1.00 92.25 73 THR A N 1
ATOM 605 C CA . THR A 1 73 ? 2.583 -0.344 -7.777 1.00 92.25 73 THR A CA 1
ATOM 606 C C . THR A 1 73 ? 3.820 -0.504 -6.902 1.00 92.25 73 THR A C 1
ATOM 608 O O . THR A 1 73 ? 3.790 -1.251 -5.926 1.00 92.25 73 THR A O 1
ATOM 611 N N . VAL A 1 74 ? 4.890 0.218 -7.224 1.00 92.56 74 VAL A N 1
ATOM 612 C CA . VAL A 1 74 ? 6.182 0.119 -6.548 1.00 92.56 74 VAL A CA 1
ATOM 613 C C . VAL A 1 74 ? 6.108 0.645 -5.113 1.00 92.56 74 VAL A C 1
ATOM 615 O O . VAL A 1 74 ? 6.574 -0.042 -4.203 1.00 92.56 74 VAL A O 1
ATOM 618 N N . ILE A 1 75 ? 5.449 1.785 -4.874 1.00 93.69 75 ILE A N 1
ATOM 619 C CA . ILE A 1 75 ? 5.294 2.343 -3.519 1.00 93.69 75 ILE A CA 1
ATOM 620 C C . ILE A 1 75 ? 4.558 1.376 -2.581 1.00 93.69 75 ILE A C 1
ATOM 622 O O . ILE A 1 75 ? 5.010 1.129 -1.464 1.00 93.69 75 ILE A O 1
ATOM 626 N N . ASN A 1 76 ? 3.504 0.716 -3.072 1.00 93.56 76 ASN A N 1
ATOM 627 C CA . ASN A 1 76 ? 2.766 -0.296 -2.318 1.00 93.56 76 ASN A CA 1
ATOM 628 C C . ASN A 1 76 ? 3.658 -1.478 -1.903 1.00 93.56 76 ASN A C 1
ATOM 630 O O . ASN A 1 76 ? 3.511 -2.004 -0.798 1.00 93.56 76 ASN A O 1
ATOM 634 N N . TYR A 1 77 ? 4.590 -1.905 -2.761 1.00 93.12 77 TYR A N 1
ATOM 635 C CA . TYR A 1 77 ? 5.545 -2.963 -2.416 1.00 93.12 77 TYR A CA 1
ATOM 636 C C . TYR A 1 77 ? 6.603 -2.501 -1.416 1.00 93.12 77 TYR A C 1
ATOM 638 O O . TYR A 1 77 ? 6.940 -3.269 -0.513 1.00 93.12 77 TYR A O 1
ATOM 646 N N . ILE A 1 78 ? 7.091 -1.264 -1.535 1.00 93.31 78 ILE A N 1
ATOM 647 C CA . ILE A 1 78 ? 8.050 -0.694 -0.580 1.00 93.31 78 ILE A CA 1
ATOM 648 C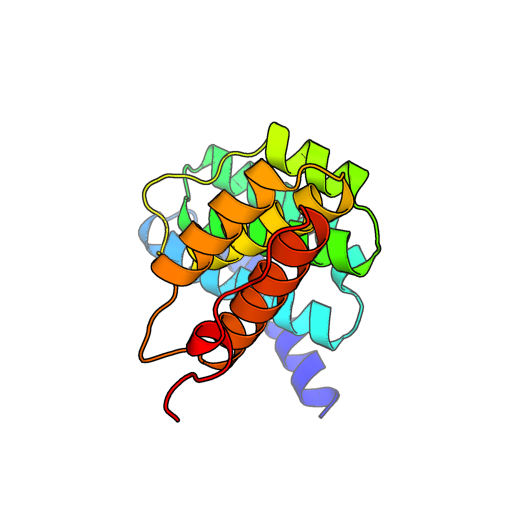 C . ILE A 1 78 ? 7.412 -0.614 0.813 1.00 93.31 78 ILE A C 1
ATOM 650 O O . ILE A 1 78 ? 7.968 -1.156 1.770 1.00 93.31 78 ILE A O 1
ATOM 654 N N . LEU A 1 79 ? 6.207 -0.040 0.924 1.00 93.62 79 LEU A N 1
ATOM 655 C CA . LEU A 1 79 ? 5.460 0.029 2.186 1.00 93.62 79 LEU A CA 1
ATOM 656 C C . LEU A 1 79 ? 5.216 -1.363 2.774 1.00 93.62 79 LEU A C 1
ATOM 658 O O . LEU A 1 79 ? 5.406 -1.587 3.970 1.00 93.62 79 LEU A O 1
ATOM 662 N N . ARG A 1 80 ? 4.853 -2.334 1.930 1.00 92.81 80 ARG A N 1
ATOM 663 C CA . ARG A 1 80 ? 4.679 -3.727 2.352 1.00 92.81 80 ARG A CA 1
ATOM 664 C C . ARG A 1 80 ? 5.970 -4.333 2.907 1.00 92.81 80 ARG A C 1
ATOM 666 O O . ARG A 1 80 ? 5.896 -5.028 3.920 1.00 92.81 80 ARG A O 1
ATOM 673 N N . SER A 1 81 ? 7.119 -4.082 2.276 1.00 92.75 81 SER A N 1
ATOM 674 C CA . SER A 1 81 ? 8.424 -4.539 2.776 1.00 92.75 81 SER A CA 1
ATOM 675 C C . SER A 1 81 ? 8.717 -3.939 4.146 1.00 92.75 81 SER A C 1
ATOM 677 O O . SER A 1 81 ? 8.984 -4.676 5.089 1.00 92.75 81 SER A O 1
ATOM 679 N N . TYR A 1 82 ? 8.564 -2.623 4.296 1.00 93.31 82 TYR A N 1
ATOM 680 C CA . TYR A 1 82 ? 8.829 -1.953 5.568 1.00 93.31 82 TYR A CA 1
ATOM 681 C C . TYR A 1 82 ? 7.910 -2.422 6.695 1.00 93.31 82 TYR A C 1
ATOM 683 O O . TYR A 1 82 ? 8.371 -2.627 7.815 1.00 93.31 82 TYR A O 1
ATOM 691 N N . ILE A 1 83 ? 6.629 -2.668 6.412 1.00 92.62 83 ILE A N 1
ATOM 692 C CA . ILE A 1 83 ? 5.692 -3.222 7.399 1.00 92.62 83 ILE A CA 1
ATOM 693 C C . ILE A 1 83 ? 6.089 -4.648 7.802 1.00 92.62 83 ILE A C 1
ATOM 695 O O . ILE A 1 83 ? 5.934 -5.015 8.968 1.00 92.62 83 ILE A O 1
ATOM 699 N N . LYS A 1 84 ? 6.578 -5.459 6.856 1.00 91.44 84 LYS A N 1
ATOM 700 C CA . LYS A 1 84 ? 7.029 -6.832 7.122 1.00 91.44 84 LYS A CA 1
ATOM 701 C C . LYS A 1 84 ? 8.275 -6.859 8.013 1.00 91.44 84 LYS A C 1
ATOM 703 O O . LYS A 1 84 ? 8.360 -7.723 8.878 1.00 91.44 84 LYS A O 1
ATOM 708 N N . ASP A 1 85 ? 9.176 -5.899 7.832 1.00 91.31 85 ASP A N 1
ATOM 709 C CA . ASP A 1 85 ? 10.423 -5.774 8.599 1.00 91.31 85 ASP A CA 1
ATOM 710 C C . ASP A 1 85 ? 10.285 -4.939 9.876 1.00 91.31 85 ASP A C 1
ATOM 712 O O . ASP A 1 85 ? 11.275 -4.670 10.553 1.00 91.31 85 ASP A O 1
ATOM 716 N N . HIS A 1 86 ? 9.069 -4.496 10.203 1.00 92.12 86 HIS A N 1
ATOM 717 C CA . HIS A 1 86 ? 8.788 -3.613 11.338 1.00 92.12 86 HIS A CA 1
ATOM 718 C C . HIS A 1 86 ? 9.504 -2.246 11.278 1.00 92.12 86 HIS A C 1
ATOM 720 O O . HIS A 1 86 ? 9.670 -1.572 12.295 1.00 92.12 86 HIS A O 1
ATOM 726 N N . LEU A 1 87 ? 9.878 -1.783 10.081 1.00 94.00 87 LEU A N 1
ATOM 727 C CA . LEU A 1 87 ? 10.521 -0.489 9.830 1.00 94.00 87 LEU A CA 1
ATOM 728 C C . LEU A 1 87 ? 9.484 0.639 9.676 1.00 94.00 87 LEU A C 1
ATOM 730 O O . LEU A 1 87 ? 9.456 1.362 8.680 1.00 94.00 87 LEU A O 1
ATOM 734 N N . TYR A 1 88 ? 8.613 0.805 10.673 1.00 93.56 88 TYR A N 1
ATOM 735 C CA . TYR A 1 88 ? 7.465 1.720 10.589 1.00 93.56 88 TYR A CA 1
ATOM 736 C C . TYR A 1 88 ? 7.857 3.196 10.453 1.00 93.56 88 TYR A C 1
ATOM 738 O O . TYR A 1 88 ? 7.196 3.935 9.731 1.00 93.56 88 TYR A O 1
ATOM 746 N N . ASN A 1 89 ? 8.960 3.617 11.079 1.00 92.88 89 ASN A N 1
ATOM 747 C CA . ASN A 1 89 ? 9.454 4.994 10.964 1.00 92.88 89 ASN A CA 1
ATOM 748 C C . ASN A 1 89 ? 9.892 5.325 9.530 1.00 92.88 89 ASN A C 1
ATOM 750 O O . ASN A 1 89 ? 9.599 6.403 9.028 1.00 92.88 89 ASN A O 1
ATOM 754 N N . GLN A 1 90 ? 10.551 4.383 8.846 1.00 92.31 90 GLN A N 1
ATOM 755 C CA . GLN A 1 90 ? 10.944 4.571 7.446 1.00 92.31 90 GLN A CA 1
ATOM 756 C C . GLN A 1 90 ? 9.718 4.623 6.533 1.00 92.31 90 GLN A C 1
ATOM 758 O O . GLN A 1 90 ? 9.673 5.432 5.611 1.00 92.31 90 GLN A O 1
ATOM 763 N N . ALA A 1 91 ? 8.711 3.794 6.816 1.00 93.56 91 ALA A N 1
ATOM 764 C CA . ALA A 1 91 ? 7.465 3.788 6.064 1.00 93.56 91 ALA A CA 1
ATOM 765 C C . ALA A 1 91 ? 6.685 5.102 6.217 1.00 93.56 91 ALA A C 1
ATOM 767 O O . ALA A 1 91 ? 6.206 5.636 5.224 1.00 93.56 91 ALA A O 1
ATOM 768 N N . ALA A 1 92 ? 6.612 5.653 7.430 1.00 92.56 92 ALA A N 1
ATOM 769 C CA . ALA A 1 92 ? 5.970 6.942 7.670 1.00 92.56 92 ALA A CA 1
ATOM 770 C C . ALA A 1 92 ? 6.690 8.091 6.951 1.00 92.56 92 ALA A C 1
ATOM 772 O O . ALA A 1 92 ? 6.046 8.864 6.250 1.00 92.56 92 ALA A O 1
ATOM 773 N N . ASN A 1 93 ? 8.024 8.135 7.028 1.00 93.25 93 ASN A N 1
ATOM 774 C CA . ASN A 1 93 ? 8.810 9.123 6.286 1.00 93.25 93 ASN A CA 1
ATOM 775 C C . ASN A 1 93 ? 8.588 9.001 4.770 1.00 93.25 93 ASN A C 1
ATOM 777 O O . ASN A 1 93 ? 8.549 10.006 4.066 1.00 93.25 93 ASN A O 1
ATOM 781 N N . LEU A 1 94 ? 8.443 7.776 4.249 1.00 92.06 94 LEU A N 1
ATOM 782 C CA . LEU A 1 94 ? 8.150 7.565 2.833 1.00 92.06 94 LEU A CA 1
ATOM 783 C C . LEU A 1 94 ? 6.783 8.142 2.453 1.00 92.06 94 LEU A C 1
ATOM 785 O O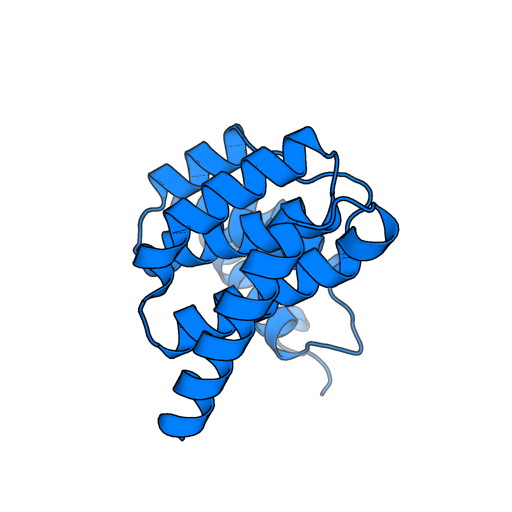 . LEU A 1 94 ? 6.699 8.804 1.426 1.00 92.06 94 LEU A O 1
ATOM 789 N N . ILE A 1 95 ? 5.748 7.921 3.269 1.00 91.31 95 ILE A N 1
ATOM 790 C CA . ILE A 1 95 ? 4.394 8.455 3.035 1.00 91.31 95 ILE A CA 1
ATOM 791 C C . ILE A 1 95 ? 4.409 9.987 3.008 1.00 91.31 95 ILE A C 1
ATOM 793 O O . ILE A 1 95 ? 3.774 10.592 2.152 1.00 91.31 95 ILE A O 1
ATOM 797 N N . GLU A 1 96 ? 5.170 10.623 3.901 1.00 89.06 96 GLU A N 1
ATOM 798 C CA . GLU A 1 96 ? 5.285 12.088 3.936 1.00 89.06 96 GLU A CA 1
ATOM 799 C C . GLU A 1 96 ? 5.962 12.662 2.680 1.00 89.06 96 GLU A C 1
ATOM 801 O O . GLU A 1 96 ? 5.623 13.758 2.237 1.00 89.06 96 GLU A O 1
ATOM 806 N N . ILE A 1 97 ? 6.913 11.930 2.093 1.00 87.69 97 ILE A N 1
ATOM 807 C CA . ILE A 1 97 ? 7.686 12.382 0.926 1.00 87.69 97 ILE A CA 1
ATOM 808 C C . ILE A 1 97 ? 6.992 12.019 -0.394 1.00 87.69 97 ILE A C 1
ATOM 810 O O . ILE A 1 97 ? 7.123 12.736 -1.387 1.00 87.69 97 ILE A O 1
ATOM 814 N N . CYS A 1 98 ? 6.309 10.879 -0.440 1.00 84.38 98 CYS A N 1
ATOM 815 C CA . CYS A 1 98 ? 5.788 10.286 -1.663 1.00 84.38 98 CYS A CA 1
ATOM 816 C C . CYS A 1 98 ? 4.260 10.315 -1.659 1.00 84.38 98 CYS A C 1
ATOM 818 O O . CYS A 1 98 ? 3.620 9.499 -1.002 1.00 84.38 98 CYS A O 1
ATOM 820 N N . SER A 1 99 ? 3.674 11.214 -2.448 1.00 76.94 99 SER A N 1
ATOM 821 C CA . SER A 1 99 ? 2.237 11.218 -2.707 1.00 76.94 99 SER A CA 1
ATOM 822 C C . SER A 1 99 ? 1.881 10.263 -3.846 1.00 76.94 99 SER A C 1
ATOM 824 O O . SER A 1 99 ? 2.579 10.167 -4.858 1.00 76.94 99 SER A O 1
ATOM 826 N N . LEU A 1 100 ? 0.767 9.547 -3.688 1.00 80.94 100 LEU A N 1
ATOM 827 C CA . LEU A 1 100 ? 0.226 8.725 -4.763 1.00 80.94 100 LEU A CA 1
ATOM 828 C C . LEU A 1 100 ? -0.411 9.632 -5.836 1.00 80.94 100 LEU A C 1
ATOM 830 O O . LEU A 1 100 ? -1.198 10.511 -5.478 1.00 80.94 100 LEU A O 1
ATOM 834 N N . PRO A 1 101 ? -0.132 9.416 -7.131 1.00 81.44 101 PRO A N 1
ATOM 835 C CA . PRO A 1 101 ? -0.755 10.195 -8.198 1.00 81.44 101 PRO A CA 1
ATOM 836 C C . PRO A 1 101 ? -2.267 9.927 -8.351 1.00 81.44 101 PRO A C 1
ATOM 838 O O . PRO A 1 101 ? -2.795 8.904 -7.898 1.00 81.44 101 PRO A O 1
ATOM 841 N N . GLU A 1 102 ? -2.982 10.860 -8.990 1.00 78.69 102 GLU A N 1
ATOM 842 C CA . GLU A 1 102 ? -4.451 10.848 -9.068 1.00 78.69 102 GLU A CA 1
ATOM 843 C C . GLU A 1 102 ? -5.003 9.804 -10.055 1.00 78.69 102 GLU A C 1
ATOM 845 O O . GLU A 1 102 ? -6.004 9.143 -9.753 1.00 78.69 102 GLU A O 1
ATOM 850 N N . ASN A 1 103 ? -4.350 9.586 -11.204 1.00 84.25 103 ASN A N 1
ATOM 851 C CA . ASN A 1 103 ? -4.839 8.712 -12.275 1.00 84.25 103 ASN A CA 1
ATOM 852 C C . ASN A 1 103 ? -4.343 7.266 -12.106 1.00 84.25 103 ASN A C 1
ATOM 854 O O . ASN A 1 103 ? -3.794 6.632 -13.008 1.00 84.25 103 ASN A O 1
ATOM 858 N N . VAL A 1 104 ? -4.556 6.715 -10.912 1.00 85.44 104 VAL A N 1
ATOM 859 C CA . VAL A 1 104 ? -4.133 5.363 -10.528 1.00 85.44 104 VAL A CA 1
ATOM 860 C C . VAL A 1 104 ? -5.329 4.417 -10.473 1.00 85.44 104 VAL A C 1
ATOM 862 O O . VAL A 1 104 ? -6.437 4.799 -10.102 1.00 85.44 104 VAL A O 1
ATOM 865 N N . SER A 1 105 ? -5.103 3.136 -10.784 1.00 87.88 105 SER A N 1
ATOM 866 C CA . SER A 1 105 ? -6.125 2.102 -10.600 1.00 87.88 105 SER A CA 1
ATOM 867 C C . SER A 1 105 ? -6.728 2.142 -9.181 1.00 87.88 105 SER A C 1
ATOM 869 O O . SER A 1 105 ? -5.973 2.112 -8.199 1.00 87.88 105 SER A O 1
ATOM 871 N N . PRO A 1 106 ? -8.067 2.094 -9.030 1.00 89.38 106 PRO A N 1
ATOM 872 C CA . PRO A 1 106 ? -8.723 2.143 -7.718 1.00 89.38 106 PRO A CA 1
ATOM 873 C C . PRO A 1 106 ? -8.243 1.026 -6.782 1.00 89.38 106 PRO A C 1
ATOM 875 O O . PRO A 1 106 ? -8.142 1.216 -5.573 1.00 89.38 106 PRO A O 1
ATOM 878 N N . ASN A 1 107 ? -7.837 -0.114 -7.346 1.00 89.94 107 ASN A N 1
ATOM 879 C CA . ASN A 1 107 ? -7.274 -1.229 -6.592 1.00 89.94 107 ASN A CA 1
ATOM 880 C C . ASN A 1 107 ? -5.910 -0.906 -5.964 1.00 89.94 107 ASN A C 1
ATOM 882 O O . ASN A 1 107 ? -5.616 -1.393 -4.875 1.00 89.94 107 ASN A O 1
ATOM 886 N N . GLN A 1 108 ? -5.056 -0.136 -6.645 1.00 91.31 108 GLN A N 1
ATOM 887 C CA . GLN A 1 108 ? -3.767 0.273 -6.079 1.00 91.31 108 GLN A CA 1
ATOM 888 C C . GLN A 1 108 ? -3.941 1.391 -5.056 1.00 91.31 108 GLN A C 1
ATOM 890 O O . GLN A 1 108 ? -3.283 1.351 -4.020 1.00 91.31 108 GLN A O 1
ATOM 895 N N . GLN A 1 109 ? -4.883 2.308 -5.293 1.00 92.31 109 GLN A N 1
ATOM 896 C CA . GLN A 1 109 ? -5.259 3.330 -4.314 1.00 92.31 109 GLN A CA 1
ATOM 897 C C . GLN A 1 109 ? -5.792 2.698 -3.021 1.00 92.31 109 GLN A C 1
ATOM 899 O O . GLN A 1 109 ? -5.351 3.056 -1.935 1.00 92.31 109 GLN A O 1
ATOM 904 N N . ALA A 1 110 ? -6.687 1.709 -3.126 1.00 93.19 110 ALA A N 1
ATOM 905 C CA . ALA A 1 110 ? -7.222 0.998 -1.966 1.00 93.19 110 ALA A CA 1
ATOM 906 C C . ALA A 1 110 ? -6.117 0.314 -1.143 1.00 93.19 110 ALA A C 1
ATOM 908 O O . ALA A 1 110 ? -6.135 0.370 0.085 1.00 93.19 110 ALA A O 1
ATOM 909 N N . ARG A 1 111 ? -5.132 -0.310 -1.807 1.00 92.75 111 ARG A N 1
ATOM 910 C CA . ARG A 1 111 ? -3.984 -0.930 -1.126 1.00 92.75 111 ARG A CA 1
ATOM 911 C C . ARG A 1 111 ? -3.092 0.095 -0.441 1.00 92.75 111 ARG A C 1
ATOM 913 O O . ARG A 1 111 ? -2.672 -0.176 0.679 1.00 92.75 111 ARG A O 1
ATOM 920 N N . ASN A 1 112 ? -2.838 1.234 -1.083 1.00 94.19 112 ASN A N 1
ATOM 921 C CA . ASN A 1 112 ? -2.006 2.271 -0.488 1.00 94.19 112 ASN A CA 1
ATOM 922 C C . ASN A 1 112 ? -2.645 2.821 0.791 1.00 94.19 112 ASN A C 1
ATOM 924 O O . ASN A 1 112 ? -2.051 2.731 1.859 1.00 94.19 112 ASN A O 1
ATOM 928 N N . LEU A 1 113 ? -3.915 3.227 0.709 1.00 94.94 113 LEU A N 1
ATOM 929 C CA . LEU A 1 113 ? -4.688 3.706 1.860 1.00 94.94 113 LEU A CA 1
ATOM 930 C C . LEU A 1 113 ? -4.730 2.683 3.006 1.00 94.94 113 LEU A C 1
ATOM 932 O O . LEU A 1 113 ? -4.691 3.047 4.176 1.00 94.94 113 LEU A O 1
ATOM 936 N N . TYR A 1 114 ? -4.790 1.385 2.689 1.00 95.75 114 TYR A N 1
ATOM 937 C CA . TYR A 1 114 ? -4.707 0.336 3.705 1.00 95.75 114 TYR A CA 1
ATOM 938 C C . TYR A 1 114 ? -3.336 0.291 4.400 1.00 95.75 114 TYR A C 1
ATOM 940 O O . TYR A 1 114 ? -3.272 0.070 5.611 1.00 95.75 114 TYR A O 1
ATOM 948 N N . TYR A 1 115 ? -2.239 0.466 3.656 1.00 95.62 115 TYR A N 1
ATOM 949 C CA . TYR A 1 115 ? -0.894 0.493 4.231 1.00 95.62 115 TYR A CA 1
ATOM 950 C C . TYR A 1 115 ? -0.645 1.758 5.053 1.00 95.62 115 TYR A C 1
ATOM 952 O O . TYR A 1 115 ? -0.146 1.635 6.172 1.00 95.62 115 TYR A O 1
ATOM 960 N N . GLU A 1 116 ? -1.053 2.924 4.550 1.00 95.06 116 GLU A N 1
ATOM 961 C CA . GLU A 1 116 ? -1.013 4.204 5.268 1.00 95.06 116 GLU A CA 1
ATOM 962 C C . GLU A 1 116 ? -1.758 4.100 6.598 1.00 95.06 116 GLU A C 1
ATOM 964 O O . GLU A 1 116 ? -1.153 4.265 7.657 1.00 95.06 116 GLU A O 1
ATOM 969 N N . ALA A 1 117 ? -3.018 3.659 6.565 1.00 96.19 117 ALA A N 1
ATOM 970 C CA . ALA A 1 117 ? -3.817 3.497 7.771 1.00 96.19 117 ALA A CA 1
ATOM 971 C C . ALA A 1 117 ? -3.192 2.533 8.788 1.00 96.19 117 ALA A C 1
ATOM 973 O O . ALA A 1 117 ? -3.292 2.726 9.999 1.00 96.19 117 ALA A O 1
ATOM 974 N N . LYS A 1 118 ? -2.543 1.462 8.315 1.00 95.88 118 LYS A N 1
ATOM 975 C CA . LYS A 1 118 ? -1.864 0.512 9.199 1.00 95.88 118 LYS A CA 1
ATOM 976 C C . LYS A 1 118 ? -0.657 1.151 9.888 1.00 95.88 118 LYS A C 1
ATOM 978 O O . LYS A 1 118 ? -0.423 0.871 11.060 1.00 95.88 118 LYS A O 1
ATOM 983 N N . ILE A 1 119 ? 0.109 1.974 9.174 1.00 95.31 119 ILE A N 1
ATOM 984 C CA . ILE A 1 119 ? 1.273 2.680 9.723 1.00 95.31 119 ILE A CA 1
ATOM 985 C C . ILE A 1 119 ? 0.816 3.750 10.719 1.00 95.31 119 ILE A C 1
ATOM 987 O O . ILE A 1 119 ? 1.334 3.804 11.831 1.00 95.31 119 ILE A O 1
ATOM 991 N N . GLU A 1 120 ? -0.204 4.529 10.372 1.00 95.31 120 GLU A N 1
ATOM 992 C CA . GLU A 1 120 ? -0.797 5.549 11.243 1.00 95.31 120 GLU A CA 1
ATOM 993 C C . GLU A 1 120 ? -1.375 4.954 12.528 1.00 95.31 120 GLU A C 1
ATOM 995 O O . GLU A 1 120 ? -1.105 5.461 13.617 1.00 95.31 120 GLU A O 1
ATOM 1000 N N . ALA A 1 121 ? -2.087 3.827 12.431 1.00 95.62 121 ALA A N 1
ATOM 1001 C CA . ALA A 1 121 ? -2.595 3.115 13.599 1.00 95.62 121 ALA A CA 1
ATOM 1002 C C . ALA A 1 121 ? -1.461 2.670 14.538 1.00 95.62 121 ALA A C 1
ATOM 1004 O O . ALA A 1 121 ? -1.599 2.750 15.754 1.00 95.62 121 ALA A O 1
ATOM 1005 N N . ILE A 1 122 ? -0.316 2.241 13.994 1.00 94.56 122 ILE A N 1
ATOM 1006 C CA . ILE A 1 122 ? 0.862 1.874 14.798 1.00 94.56 122 ILE A CA 1
ATOM 1007 C C . ILE A 1 122 ? 1.499 3.113 15.446 1.00 94.56 122 ILE A C 1
ATOM 1009 O O . ILE A 1 122 ? 2.002 3.030 16.564 1.00 94.56 122 ILE A O 1
ATOM 1013 N N . GLN A 1 123 ? 1.437 4.268 14.785 1.00 93.56 123 GLN A N 1
ATOM 1014 C CA . GLN A 1 123 ? 1.883 5.557 15.322 1.00 93.56 123 GLN A CA 1
ATOM 1015 C C . GLN A 1 123 ? 0.868 6.225 16.265 1.00 93.56 123 GLN A C 1
ATOM 1017 O O . GLN A 1 123 ? 1.078 7.370 16.658 1.00 93.56 123 GLN A O 1
ATOM 1022 N N . MET A 1 124 ? -0.212 5.529 16.641 1.00 94.88 124 MET A N 1
ATOM 1023 C CA . MET A 1 124 ? -1.289 6.034 17.506 1.00 94.88 124 MET A CA 1
ATOM 1024 C C . MET A 1 124 ? -2.108 7.193 16.904 1.00 94.88 124 MET A C 1
ATOM 1026 O O . MET A 1 124 ? -2.833 7.881 17.622 1.00 94.88 124 MET A O 1
ATOM 1030 N N . LYS A 1 125 ? -2.047 7.388 15.582 1.00 95.50 125 LYS A N 1
ATOM 1031 C CA . LYS A 1 125 ? -2.860 8.354 14.821 1.00 95.50 125 LYS A CA 1
ATOM 1032 C C . LYS A 1 125 ? -4.183 7.705 14.399 1.00 95.50 125 LYS A C 1
ATOM 1034 O O . LYS A 1 125 ? -4.398 7.364 13.236 1.00 95.50 125 LYS A O 1
ATOM 1039 N N . TYR A 1 126 ? -5.025 7.385 15.382 1.00 95.75 126 TYR A N 1
ATOM 1040 C CA . TYR A 1 126 ? -6.182 6.510 15.158 1.00 95.75 126 TYR A CA 1
ATOM 1041 C C . TYR A 1 126 ? -7.303 7.161 14.339 1.00 95.75 126 TYR A C 1
ATOM 1043 O O . TYR A 1 126 ? -7.943 6.472 13.547 1.00 95.75 126 TYR A O 1
ATOM 1051 N N . ALA A 1 127 ? -7.528 8.468 14.497 1.00 94.56 127 ALA A N 1
ATOM 1052 C CA . ALA A 1 127 ? -8.586 9.174 13.776 1.00 94.56 127 ALA A CA 1
ATOM 1053 C C . ALA A 1 127 ? -8.291 9.221 12.266 1.00 94.56 127 ALA A C 1
ATOM 1055 O O . ALA A 1 127 ? -9.151 8.903 11.444 1.00 94.56 127 ALA A O 1
ATOM 1056 N N . GLU A 1 128 ? -7.049 9.540 11.908 1.00 95.19 128 GLU A N 1
ATOM 1057 C CA . GLU A 1 128 ? -6.544 9.558 10.536 1.00 95.19 128 GLU A CA 1
ATOM 1058 C C . GLU A 1 128 ? -6.574 8.151 9.931 1.00 95.19 128 GLU A C 1
ATOM 1060 O O . GLU A 1 128 ? -7.157 7.941 8.861 1.00 95.19 128 GLU A O 1
ATOM 1065 N N . ALA A 1 129 ? -6.078 7.161 10.684 1.00 95.88 129 ALA A N 1
ATOM 1066 C CA . ALA A 1 129 ? -6.110 5.767 10.266 1.00 95.88 129 ALA A CA 1
ATOM 1067 C C . ALA A 1 129 ? -7.540 5.301 9.957 1.00 95.88 129 ALA A C 1
ATOM 1069 O O . ALA A 1 129 ? -7.772 4.633 8.948 1.00 95.88 129 ALA A O 1
ATOM 1070 N N . GLN A 1 130 ? -8.526 5.663 10.785 1.00 94.75 130 GLN A N 1
ATOM 1071 C CA . GLN A 1 130 ? -9.921 5.276 10.570 1.00 94.75 130 GLN A CA 1
ATOM 1072 C C . GLN A 1 130 ? -10.465 5.833 9.246 1.00 94.75 130 GLN A C 1
ATOM 1074 O O . GLN A 1 130 ? -11.101 5.091 8.488 1.00 94.75 130 GLN A O 1
ATOM 1079 N N . VAL A 1 131 ? -10.184 7.104 8.939 1.00 95.88 131 VAL A N 1
ATOM 1080 C CA . VAL A 1 131 ? -10.584 7.743 7.675 1.00 95.88 131 VAL A CA 1
ATOM 1081 C C . VAL A 1 131 ? -9.960 7.013 6.485 1.00 95.88 131 VAL A C 1
ATOM 1083 O O . VAL A 1 131 ? -10.675 6.629 5.551 1.00 95.88 131 VAL A O 1
ATOM 1086 N N . HIS A 1 132 ? -8.656 6.740 6.538 1.00 95.62 132 HIS A N 1
ATOM 1087 C CA . HIS A 1 132 ? -7.954 6.036 5.467 1.00 95.62 132 HIS A CA 1
ATOM 1088 C C . HIS A 1 132 ? -8.457 4.598 5.269 1.00 95.62 132 HIS A C 1
ATOM 1090 O O . HIS A 1 13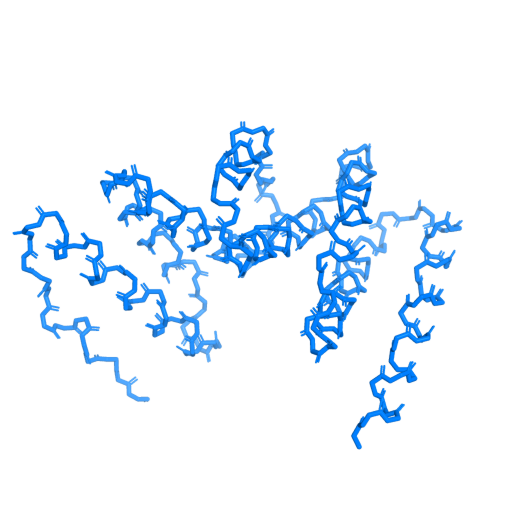2 ? -8.702 4.199 4.126 1.00 95.62 132 HIS A O 1
ATOM 1096 N N . VAL A 1 133 ? -8.734 3.830 6.336 1.00 95.38 133 VAL A N 1
ATOM 1097 C CA . VAL A 1 133 ? -9.320 2.482 6.186 1.00 95.38 133 VAL A CA 1
ATOM 1098 C C . VAL A 1 133 ? -10.722 2.538 5.576 1.00 95.38 133 VAL A C 1
ATOM 1100 O O . VAL A 1 133 ? -11.047 1.720 4.713 1.00 95.38 133 VAL A O 1
ATOM 1103 N N . ILE A 1 134 ? -11.570 3.487 5.986 1.00 93.94 134 ILE A N 1
ATOM 1104 C CA . ILE A 1 134 ? -12.918 3.633 5.415 1.00 93.94 134 ILE A CA 1
ATOM 1105 C C . ILE A 1 134 ? -12.829 3.930 3.913 1.00 93.94 134 ILE A C 1
ATOM 1107 O O . ILE A 1 134 ? -13.556 3.324 3.120 1.00 93.94 134 ILE A O 1
ATOM 1111 N N . HIS A 1 135 ? -11.914 4.810 3.502 1.00 94.19 135 HIS A N 1
ATOM 1112 C CA . HIS A 1 135 ? -11.670 5.093 2.089 1.00 94.19 135 HIS A CA 1
ATOM 1113 C C . HIS A 1 135 ? -11.116 3.879 1.333 1.00 94.19 135 HIS A C 1
ATOM 1115 O O . HIS A 1 135 ? -11.571 3.603 0.220 1.00 94.19 135 HIS A O 1
ATOM 1121 N N . ALA A 1 136 ? -10.209 3.108 1.939 1.00 93.81 136 ALA A N 1
ATOM 1122 C CA . ALA A 1 136 ? -9.691 1.873 1.356 1.00 93.81 136 ALA A CA 1
ATOM 1123 C C . ALA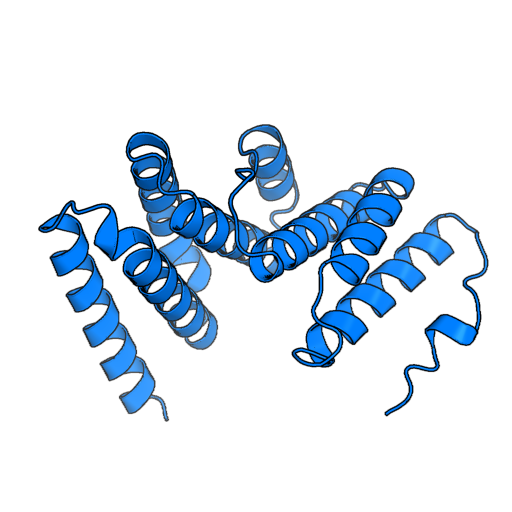 A 1 136 ? -10.805 0.843 1.098 1.00 93.81 136 ALA A C 1
ATOM 1125 O O . ALA A 1 136 ? -10.856 0.251 0.020 1.00 93.81 136 ALA A O 1
ATOM 1126 N N . ILE A 1 137 ? -11.726 0.659 2.054 1.00 91.94 137 ILE A N 1
ATOM 1127 C CA . ILE A 1 137 ? -12.861 -0.270 1.921 1.00 91.94 137 ILE A CA 1
ATOM 1128 C C . ILE A 1 137 ? -13.809 0.185 0.807 1.00 91.94 137 ILE A C 1
ATOM 1130 O O . ILE A 1 137 ? -14.231 -0.643 0.005 1.00 91.94 137 ILE A O 1
ATOM 1134 N N . ARG A 1 138 ? -14.114 1.488 0.720 1.00 90.75 138 ARG A N 1
ATOM 1135 C CA . ARG A 1 138 ? -14.992 2.046 -0.326 1.00 90.75 138 ARG A CA 1
ATOM 1136 C C . ARG A 1 138 ? -14.408 1.917 -1.733 1.00 90.75 138 ARG A C 1
ATOM 1138 O O . ARG A 1 138 ? -15.158 1.731 -2.682 1.00 90.75 138 ARG A O 1
ATOM 1145 N N . LYS A 1 139 ? -13.084 2.042 -1.879 1.00 90.50 139 LYS A N 1
ATOM 1146 C CA . LYS A 1 139 ? -12.392 1.907 -3.174 1.00 90.50 139 LYS A CA 1
ATOM 1147 C C . LYS A 1 139 ? -12.152 0.451 -3.584 1.00 90.50 139 LYS A C 1
ATOM 1149 O O . LYS A 1 139 ? -11.849 0.195 -4.749 1.00 90.50 139 LYS A O 1
ATOM 1154 N N . ALA A 1 140 ? -12.245 -0.498 -2.655 1.00 87.38 140 ALA A N 1
ATOM 1155 C CA . ALA A 1 140 ? -12.112 -1.913 -2.969 1.00 87.38 140 ALA A CA 1
ATOM 1156 C C . ALA A 1 140 ? -13.321 -2.406 -3.779 1.00 87.38 140 ALA A C 1
ATOM 1158 O O . ALA A 1 140 ? -14.462 -2.063 -3.482 1.00 87.38 140 ALA A O 1
ATOM 1159 N N . SER A 1 141 ? -13.076 -3.250 -4.783 1.00 80.69 141 SER A N 1
ATOM 1160 C CA . SER A 1 141 ? -14.157 -3.889 -5.540 1.00 80.69 141 SER A CA 1
ATOM 1161 C C . SER A 1 141 ? -15.014 -4.779 -4.630 1.00 80.69 141 SER A C 1
ATOM 1163 O O . SER A 1 141 ? -14.489 -5.528 -3.805 1.00 80.69 141 SER A O 1
ATOM 1165 N N . GLU A 1 142 ? -16.335 -4.714 -4.798 1.00 74.19 142 GLU A N 1
ATOM 1166 C CA . GLU A 1 142 ? -17.286 -5.566 -4.073 1.00 74.19 142 GLU A CA 1
ATOM 1167 C C . GLU A 1 142 ? -17.258 -7.014 -4.580 1.00 74.19 142 GLU A C 1
ATOM 1169 O O . GLU A 1 142 ? -17.315 -7.951 -3.789 1.00 74.19 142 GLU A O 1
ATOM 1174 N N . TYR A 1 143 ? -17.089 -7.200 -5.893 1.00 73.19 143 TYR A N 1
ATOM 1175 C CA . TYR A 1 143 ? -17.152 -8.511 -6.549 1.00 73.19 143 TYR A CA 1
ATOM 1176 C C . TYR A 1 143 ? -15.813 -9.259 -6.561 1.00 73.19 143 TYR A C 1
ATOM 1178 O O . TYR A 1 143 ? -15.782 -10.485 -6.659 1.00 73.19 143 TYR A O 1
ATOM 1186 N N . VAL A 1 144 ? -14.686 -8.540 -6.485 1.00 73.69 144 VAL A N 1
ATOM 1187 C CA . VAL A 1 144 ? -13.341 -9.118 -6.613 1.00 73.69 144 VAL A CA 1
ATOM 1188 C C . VAL A 1 144 ? -12.478 -8.709 -5.424 1.00 73.69 144 VAL A C 1
ATOM 1190 O O . VAL A 1 144 ? -12.220 -7.532 -5.202 1.00 73.69 144 VAL A O 1
ATOM 1193 N N . GLY A 1 145 ? -11.949 -9.694 -4.690 1.00 74.94 145 GLY A N 1
ATOM 1194 C CA . GLY A 1 145 ? -11.001 -9.438 -3.600 1.00 74.94 145 GLY A CA 1
ATOM 1195 C C . GLY A 1 145 ? -11.601 -9.431 -2.191 1.00 74.94 145 GLY A C 1
ATOM 1196 O O . GLY A 1 145 ? -11.126 -8.683 -1.336 1.00 74.94 145 GLY A O 1
ATOM 1197 N N . LYS A 1 146 ? -12.565 -10.323 -1.912 1.00 85.69 146 LYS A N 1
ATOM 1198 C CA . LYS A 1 146 ? -13.149 -10.576 -0.574 1.00 85.69 146 LYS A CA 1
ATOM 1199 C C . LYS A 1 146 ? -12.098 -10.640 0.545 1.00 85.69 146 LYS A C 1
ATOM 1201 O O . LYS A 1 146 ? -12.261 -10.023 1.591 1.00 85.69 146 LYS A O 1
ATOM 1206 N N . ALA A 1 147 ? -10.961 -11.297 0.298 1.00 89.06 147 ALA A N 1
ATOM 1207 C CA . ALA A 1 147 ? -9.871 -11.401 1.273 1.00 89.06 147 ALA A CA 1
ATOM 1208 C C . ALA A 1 147 ? -9.280 -10.039 1.690 1.00 89.06 147 ALA A C 1
ATOM 1210 O O . ALA A 1 147 ? -8.976 -9.836 2.865 1.00 89.06 147 ALA A O 1
ATOM 1211 N N . PHE A 1 148 ? -9.133 -9.099 0.750 1.00 91.31 148 PHE A N 1
ATOM 1212 C CA . PHE A 1 148 ? -8.647 -7.754 1.059 1.00 91.31 148 PHE A CA 1
ATOM 1213 C C . PHE A 1 148 ? -9.675 -6.977 1.884 1.00 91.31 148 PHE A C 1
ATOM 1215 O O . PHE A 1 148 ? -9.309 -6.384 2.896 1.00 91.31 148 PHE A O 1
ATOM 1222 N N . ARG A 1 149 ? -10.960 -7.043 1.509 1.00 89.38 149 ARG A N 1
ATOM 1223 C CA . ARG A 1 149 ? -12.053 -6.413 2.267 1.00 89.38 149 ARG A CA 1
ATOM 1224 C C . ARG A 1 149 ? -12.110 -6.906 3.707 1.00 89.38 149 ARG A C 1
ATOM 1226 O O . ARG A 1 149 ? -12.093 -6.084 4.614 1.00 89.38 149 ARG A O 1
ATOM 1233 N N . ILE A 1 150 ? -12.081 -8.223 3.920 1.00 90.12 150 ILE A N 1
ATOM 1234 C CA . ILE A 1 150 ? -12.060 -8.816 5.266 1.00 90.12 150 ILE A CA 1
ATOM 1235 C C . ILE A 1 150 ? -10.872 -8.274 6.069 1.00 90.12 150 ILE A C 1
ATOM 1237 O O . ILE A 1 150 ? -11.011 -7.917 7.237 1.00 90.12 150 ILE A O 1
ATOM 1241 N N . GLN A 1 151 ? -9.695 -8.184 5.448 1.00 92.94 151 GLN A N 1
ATOM 1242 C CA . GLN A 1 151 ? -8.499 -7.690 6.119 1.00 92.94 151 GLN A CA 1
ATOM 1243 C C . GLN A 1 151 ? -8.582 -6.192 6.463 1.00 92.94 151 GLN A C 1
ATOM 1245 O O . GLN A 1 151 ? -8.147 -5.788 7.543 1.00 92.94 151 GLN A O 1
ATOM 1250 N N . ALA A 1 152 ? -9.157 -5.375 5.581 1.00 93.56 152 ALA A N 1
ATOM 1251 C CA . ALA A 1 152 ? -9.389 -3.956 5.825 1.00 93.56 152 ALA A CA 1
ATOM 1252 C C . ALA A 1 152 ? -10.476 -3.727 6.891 1.00 93.56 152 ALA A C 1
ATOM 1254 O O . ALA A 1 152 ? -10.291 -2.902 7.780 1.00 93.56 152 ALA A O 1
ATOM 1255 N N . LEU A 1 153 ? -11.562 -4.507 6.877 1.00 92.94 153 LEU A N 1
ATOM 1256 C CA . LEU A 1 153 ? -12.616 -4.468 7.898 1.00 92.94 153 LEU A CA 1
ATOM 1257 C C . LEU A 1 153 ? -12.080 -4.828 9.283 1.00 92.94 153 LEU A C 1
ATOM 1259 O O . LEU A 1 153 ? -12.367 -4.126 10.249 1.00 92.94 153 LEU A O 1
ATOM 1263 N N . LYS A 1 154 ? -11.238 -5.863 9.383 1.00 93.81 154 LYS A N 1
ATOM 1264 C CA . LYS A 1 154 ? -10.550 -6.199 10.638 1.00 93.81 154 LYS A CA 1
ATOM 1265 C C . LYS A 1 154 ? -9.718 -5.029 11.153 1.00 93.81 154 LYS A C 1
ATOM 1267 O O . LYS A 1 154 ? -9.801 -4.710 12.334 1.00 93.81 154 LYS A O 1
ATOM 1272 N N . LEU A 1 155 ? -8.949 -4.374 10.278 1.00 94.94 155 LEU A N 1
ATOM 1273 C CA . LEU A 1 155 ? -8.167 -3.200 10.665 1.00 94.94 155 LEU A CA 1
ATOM 1274 C C . LEU A 1 155 ? -9.074 -2.054 11.133 1.00 94.94 155 LEU A C 1
ATOM 1276 O O . LEU A 1 155 ? -8.801 -1.471 12.176 1.00 94.94 155 LEU A O 1
ATOM 1280 N N . ARG A 1 156 ? -10.181 -1.785 10.428 1.00 94.75 156 ARG A N 1
ATOM 1281 C CA . ARG A 1 156 ? -11.174 -0.778 10.833 1.00 94.75 156 ARG A CA 1
ATOM 1282 C C . ARG A 1 156 ? -11.700 -1.049 12.239 1.00 94.75 156 ARG A C 1
ATOM 1284 O O . ARG A 1 156 ? -11.701 -0.148 13.063 1.00 94.75 156 ARG A O 1
ATOM 1291 N N . ILE A 1 157 ? -12.123 -2.285 12.507 1.00 94.31 157 ILE A N 1
ATOM 1292 C CA . ILE A 1 157 ? -12.651 -2.700 13.813 1.00 94.31 157 ILE A CA 1
ATOM 1293 C C . ILE A 1 157 ? -11.602 -2.483 14.906 1.00 94.31 157 ILE A C 1
ATOM 1295 O O . ILE A 1 157 ? -11.924 -1.921 15.947 1.00 94.31 157 ILE A O 1
ATOM 1299 N N . ILE A 1 158 ? -10.350 -2.881 14.659 1.00 95.00 158 ILE A N 1
ATOM 1300 C CA . ILE A 1 158 ? -9.250 -2.684 15.611 1.00 95.00 158 ILE A CA 1
ATOM 1301 C C . ILE A 1 158 ? -9.051 -1.193 15.905 1.00 95.00 158 ILE A C 1
ATOM 1303 O O . ILE A 1 158 ? -9.010 -0.815 17.069 1.00 95.00 158 ILE A O 1
ATOM 1307 N N . VAL A 1 159 ? -8.972 -0.345 14.875 1.00 95.81 159 VAL A N 1
ATOM 1308 C CA . VAL A 1 159 ? -8.780 1.104 15.049 1.00 95.81 159 VAL A CA 1
ATOM 1309 C C . VAL A 1 159 ? -9.947 1.732 15.817 1.00 95.81 159 VAL A C 1
ATOM 1311 O O . VAL A 1 159 ? -9.715 2.475 16.763 1.00 95.81 159 VAL A O 1
ATOM 1314 N N . THR A 1 160 ? -11.193 1.380 15.489 1.00 94.44 160 THR A N 1
ATOM 1315 C CA . THR A 1 160 ? -12.385 1.874 16.201 1.00 94.44 160 THR A CA 1
ATOM 1316 C C . THR A 1 160 ? -12.384 1.469 17.677 1.00 94.44 160 THR A C 1
ATOM 1318 O O . THR A 1 160 ? -12.646 2.303 18.540 1.00 94.44 160 THR A O 1
ATOM 1321 N N . LEU A 1 161 ? -12.007 0.225 17.990 1.00 95.00 161 LEU A N 1
ATOM 1322 C CA . LEU A 1 161 ? -11.879 -0.229 19.377 1.00 95.00 161 LEU A CA 1
ATOM 1323 C C . LEU A 1 161 ? -10.766 0.513 20.132 1.00 95.00 161 LEU A C 1
ATOM 1325 O O . LEU A 1 161 ? -10.937 0.829 21.306 1.00 95.00 161 LEU A O 1
ATOM 1329 N N . LEU A 1 162 ? -9.645 0.822 19.469 1.00 95.06 162 LEU A N 1
ATOM 1330 C CA . LEU A 1 162 ? -8.544 1.596 20.060 1.00 95.06 162 LEU A CA 1
ATOM 1331 C C . LEU A 1 162 ? -8.927 3.055 20.342 1.00 95.06 162 LEU A C 1
ATOM 1333 O O . LEU A 1 162 ? -8.393 3.649 21.274 1.00 95.06 162 LEU A O 1
ATOM 1337 N N . MET A 1 163 ? -9.879 3.614 19.591 1.00 94.00 163 MET A N 1
ATOM 1338 C CA . MET A 1 163 ? -10.465 4.932 19.866 1.00 94.00 163 MET A CA 1
ATOM 1339 C C . MET A 1 163 ? -11.469 4.915 21.032 1.00 94.00 163 MET A C 1
ATOM 1341 O O . MET A 1 163 ? -11.891 5.974 21.485 1.00 94.00 163 MET A O 1
ATOM 1345 N N . GLY A 1 164 ? -11.837 3.732 21.540 1.00 93.50 164 GLY A N 1
ATOM 1346 C CA . GLY A 1 164 ? -12.822 3.568 22.612 1.00 93.50 164 GLY A CA 1
ATOM 1347 C C . GLY A 1 164 ? -14.276 3.539 22.131 1.00 93.50 164 GLY A C 1
ATOM 1348 O O . GLY A 1 164 ? -15.193 3.538 22.950 1.00 93.50 164 GLY A O 1
ATOM 1349 N N . GLU A 1 165 ? -14.502 3.491 20.818 1.00 93.50 165 GLU A N 1
ATOM 1350 C CA . GLU A 1 165 ? -15.833 3.381 20.228 1.00 93.50 165 GLU A CA 1
ATOM 1351 C C . GLU A 1 165 ? -16.230 1.912 20.032 1.00 93.50 165 GLU A C 1
ATOM 1353 O O . GLU A 1 165 ? -15.405 1.039 19.749 1.00 93.50 165 GLU A O 1
ATOM 1358 N N . ILE A 1 166 ? -17.527 1.623 20.152 1.00 92.00 166 ILE A N 1
ATOM 1359 C CA . ILE A 1 166 ? -18.061 0.280 19.909 1.00 92.00 166 ILE A CA 1
ATOM 1360 C C . ILE A 1 166 ? -18.396 0.154 18.414 1.00 92.00 166 ILE A C 1
ATOM 1362 O O . ILE A 1 166 ? -19.256 0.893 17.928 1.00 92.00 166 ILE A O 1
ATOM 1366 N N . PRO A 1 167 ? -17.766 -0.773 17.668 1.00 90.19 167 PRO A N 1
ATOM 1367 C CA . PRO A 1 167 ? -18.057 -0.967 16.254 1.00 90.19 167 PRO A CA 1
ATOM 1368 C C . PRO A 1 167 ? -19.447 -1.578 16.053 1.00 90.19 167 PRO A C 1
ATOM 1370 O O . PRO A 1 167 ? -19.891 -2.428 16.829 1.00 90.19 167 PRO A O 1
ATOM 1373 N N . ASP A 1 168 ? -20.114 -1.188 14.967 1.00 87.62 168 ASP A N 1
ATOM 1374 C CA . ASP A 1 168 ? -21.408 -1.760 14.602 1.00 87.62 168 ASP A CA 1
ATOM 1375 C C . ASP A 1 168 ? -21.282 -3.264 14.292 1.00 87.62 168 ASP A C 1
ATOM 1377 O O . ASP A 1 168 ? -20.353 -3.715 13.615 1.00 87.62 168 ASP A O 1
ATOM 1381 N N . ARG A 1 169 ? -22.250 -4.047 14.777 1.00 84.75 169 ARG A N 1
ATOM 1382 C CA . ARG A 1 169 ? -22.321 -5.501 14.588 1.00 84.75 169 ARG A CA 1
ATOM 1383 C C . ARG A 1 169 ? -22.493 -5.886 13.120 1.00 84.75 169 ARG A C 1
ATOM 1385 O O . ARG A 1 169 ? -22.045 -6.963 12.728 1.00 84.75 169 ARG A O 1
ATOM 1392 N N . SER A 1 170 ? -23.092 -5.011 12.311 1.00 86.12 170 SER A N 1
ATOM 1393 C CA . SER A 1 170 ? -23.243 -5.219 10.866 1.00 86.12 170 SER A CA 1
ATOM 1394 C C . SER A 1 170 ? -21.898 -5.447 10.158 1.00 86.12 170 SER A C 1
ATOM 1396 O O . SER A 1 170 ? -21.826 -6.229 9.216 1.00 86.12 170 SER A O 1
ATOM 1398 N N . LEU A 1 171 ? -20.805 -4.864 10.671 1.00 82.38 171 LEU A N 1
ATOM 1399 C CA . LEU A 1 171 ? -19.455 -4.980 10.102 1.00 82.38 171 LEU A CA 1
ATOM 1400 C C . LEU A 1 171 ? -18.876 -6.397 10.156 1.00 82.38 171 LEU A C 1
ATOM 1402 O O . LEU A 1 171 ? -17.914 -6.689 9.449 1.00 82.38 171 LEU A O 1
ATOM 1406 N N . PHE A 1 172 ? -19.433 -7.263 11.002 1.00 79.19 172 PHE A N 1
ATOM 1407 C CA . PHE A 1 172 ? -19.003 -8.653 11.148 1.00 79.19 172 PHE A CA 1
ATOM 1408 C C . PHE A 1 172 ? -19.793 -9.614 10.249 1.00 79.19 172 PHE A C 1
ATOM 1410 O O . PHE A 1 172 ? -19.433 -10.784 10.160 1.00 79.19 172 PHE A O 1
ATOM 1417 N N . SER A 1 173 ? -20.857 -9.134 9.599 1.00 75.50 173 SER A N 1
ATOM 1418 C CA . SER A 1 173 ? -21.739 -9.922 8.735 1.00 75.50 173 SER A CA 1
ATOM 1419 C C . SER A 1 173 ? -21.581 -9.470 7.282 1.00 75.50 173 SER A C 1
ATOM 1421 O O . SER A 1 173 ? -22.446 -8.782 6.748 1.00 75.50 173 SER A O 1
ATOM 1423 N N . ASP A 1 174 ? -20.467 -9.825 6.636 1.00 66.94 174 ASP A N 1
ATOM 1424 C CA . ASP A 1 174 ? -20.404 -9.753 5.169 1.00 66.94 174 ASP A CA 1
ATOM 1425 C C . ASP A 1 174 ? -21.263 -10.915 4.619 1.00 66.94 174 ASP A C 1
ATOM 1427 O O . ASP A 1 174 ? -20.991 -12.065 4.980 1.00 66.94 174 ASP A O 1
ATOM 1431 N N . PRO A 1 175 ? -22.302 -10.660 3.797 1.00 58.09 175 PRO A N 1
ATOM 1432 C CA . PRO A 1 175 ? -23.034 -11.731 3.129 1.00 58.09 175 PRO A CA 1
ATOM 1433 C C . PRO A 1 175 ? -22.073 -12.498 2.214 1.00 58.09 175 PRO A C 1
ATOM 1435 O O . PRO A 1 175 ? -21.238 -11.892 1.535 1.00 58.09 175 PRO A O 1
ATOM 1438 N N . ASP A 1 176 ? -22.144 -13.828 2.272 1.00 52.06 176 ASP A N 1
ATOM 1439 C CA . ASP A 1 176 ? -21.175 -14.706 1.617 1.00 52.06 176 ASP A CA 1
ATOM 1440 C C . ASP A 1 176 ? -21.171 -14.627 0.090 1.00 52.06 176 ASP A C 1
ATOM 1442 O O . ASP A 1 176 ? -22.263 -14.598 -0.521 1.00 52.06 176 ASP A O 1
#

Foldseek 3Di:
DVVVLVVLQVVLVVVVVVVVVDDDPVCLQVLLVSVLSNLVSCVVVVNLVVCLVVLVVQLVVCVVSVSLSNNLSSLLSNLVVCVVVVVLVVNVVCPVVDDRDDPYQLLSQLSVLLSVLVSCVVVVVLVSSLVSLVSSLVSDDPVPDPVSNVVSLVSNCVSCVSVVHHDDPVSVDDPD

Radius of gyration: 17.37 Å; chains: 1; bounding box: 40×38×47 Å

InterPro domains:
  IPR050756 COP9 signalosome complex subunit 3 [PTHR10758] (7-173)
  IPR057985 26S proteasome non-ATPase regulatory subunit 3, N-terminal TPR repeats [PF25573] (2-175)

Sequence (176 aa):
MKNKIKMAKEFVDFARSVIDLENSRTLDHFFAKIYYYSGFIYERLGNLNEFTPSFLDAYRAACHRNDEQTQATVINYILRSYIKDHLYNQAANLIEICSLPENVSPNQQARNLYYEAKIEAIQMKYAEAQVHVIHAIRKASEYVGKAFRIQALKLRIIVTLLMGEIPDRSLFSDPD